Protein AF-A0A0X3RX14-F1 (afdb_monomer)

Structure (mmCIF, N/CA/C/O backbone):
data_AF-A0A0X3RX14-F1
#
_entry.id   AF-A0A0X3RX14-F1
#
loop_
_atom_site.group_PDB
_atom_site.id
_atom_site.type_symbol
_atom_site.label_atom_id
_atom_site.label_alt_id
_atom_site.label_comp_id
_atom_site.label_asym_id
_atom_site.label_entity_id
_atom_site.label_seq_id
_atom_site.pdbx_PDB_ins_code
_atom_site.Cartn_x
_atom_site.Cartn_y
_atom_site.Cartn_z
_atom_site.occupancy
_atom_site.B_iso_or_equiv
_atom_site.auth_seq_id
_atom_site.auth_comp_id
_atom_site.auth_asym_id
_atom_site.auth_atom_id
_atom_site.pdbx_PDB_model_num
ATOM 1 N N . MET A 1 1 ? 13.686 -1.220 62.035 1.00 59.97 1 MET A N 1
ATOM 2 C CA . MET A 1 1 ? 13.229 -0.064 61.234 1.00 59.97 1 MET A CA 1
ATOM 3 C C . MET A 1 1 ? 14.312 0.207 60.203 1.00 59.97 1 MET A C 1
ATOM 5 O O . MET A 1 1 ? 15.409 0.561 60.613 1.00 59.97 1 MET A O 1
ATOM 9 N N . PRO A 1 2 ? 14.080 -0.171 58.938 1.00 57.41 2 PRO A N 1
ATOM 10 C CA . PRO A 1 2 ? 13.565 0.798 57.971 1.00 57.41 2 PRO A CA 1
ATOM 11 C C . PRO A 1 2 ? 12.207 0.386 57.394 1.00 57.41 2 PRO A C 1
ATOM 13 O O . PRO A 1 2 ? 11.876 -0.794 57.313 1.00 57.41 2 PRO A O 1
ATOM 16 N N . ALA A 1 3 ? 11.415 1.405 57.077 1.00 57.00 3 ALA A N 1
ATOM 17 C CA . ALA A 1 3 ? 10.056 1.308 56.584 1.00 57.00 3 ALA A CA 1
ATOM 18 C C . ALA A 1 3 ? 10.017 0.895 55.109 1.00 57.00 3 ALA A C 1
ATOM 20 O O . ALA A 1 3 ? 10.784 1.384 54.281 1.00 57.00 3 ALA A O 1
ATOM 21 N N . THR A 1 4 ? 9.066 0.018 54.816 1.00 63.19 4 THR A N 1
ATOM 22 C CA . THR A 1 4 ? 8.541 -0.310 53.495 1.00 63.19 4 THR A CA 1
ATOM 23 C C . THR A 1 4 ? 8.106 0.973 52.781 1.00 63.19 4 THR A C 1
ATOM 25 O O . THR A 1 4 ? 7.109 1.586 53.157 1.00 63.19 4 THR A O 1
ATOM 28 N N . GLY A 1 5 ? 8.850 1.393 51.758 1.00 63.56 5 GLY A N 1
ATOM 29 C CA . GLY A 1 5 ? 8.341 2.347 50.775 1.00 63.56 5 GLY A CA 1
ATOM 30 C C . GLY A 1 5 ? 7.338 1.635 49.859 1.00 63.56 5 GLY A C 1
ATOM 31 O O . GLY A 1 5 ? 7.580 0.477 49.503 1.00 63.56 5 GLY A O 1
ATOM 32 N N . PRO A 1 6 ? 6.207 2.259 49.494 1.00 67.06 6 PRO A N 1
ATOM 33 C CA . PRO A 1 6 ? 5.255 1.646 48.583 1.00 67.06 6 PRO A CA 1
ATOM 34 C C . PRO A 1 6 ? 5.925 1.491 47.220 1.00 67.06 6 PRO A C 1
ATOM 36 O O . PRO A 1 6 ? 6.349 2.469 46.607 1.00 67.06 6 PRO A O 1
ATOM 39 N N . GLN A 1 7 ? 6.013 0.252 46.740 1.00 59.78 7 GLN A N 1
ATOM 40 C CA . GLN A 1 7 ? 6.239 0.011 45.326 1.00 59.78 7 GLN A CA 1
ATOM 41 C C . GLN A 1 7 ? 5.004 0.558 44.614 1.00 59.78 7 GLN A C 1
ATOM 43 O O . GLN A 1 7 ? 3.944 -0.063 44.632 1.00 59.78 7 GLN A O 1
ATOM 48 N N . THR A 1 8 ? 5.106 1.758 44.049 1.00 58.56 8 THR A N 1
ATOM 49 C CA . THR A 1 8 ? 4.174 2.215 43.024 1.00 58.56 8 THR A CA 1
ATOM 50 C C . THR A 1 8 ? 4.368 1.292 41.835 1.00 58.56 8 THR A C 1
ATOM 52 O O . THR A 1 8 ? 5.195 1.537 40.959 1.00 58.56 8 THR A O 1
ATOM 55 N N . THR A 1 9 ? 3.639 0.180 41.832 1.00 61.56 9 THR A N 1
ATOM 56 C CA . THR A 1 9 ? 3.270 -0.501 40.603 1.00 61.56 9 THR A CA 1
ATOM 57 C C . THR A 1 9 ? 2.452 0.513 39.819 1.00 61.56 9 THR A C 1
ATOM 59 O O . THR A 1 9 ? 1.259 0.691 40.052 1.00 61.56 9 THR A O 1
ATOM 62 N N . THR A 1 10 ? 3.133 1.262 38.957 1.00 55.69 10 THR A N 1
ATOM 63 C CA . THR A 1 10 ? 2.504 2.028 37.893 1.00 55.69 10 THR A CA 1
ATOM 64 C C . THR A 1 10 ? 1.803 1.019 36.990 1.00 55.69 10 THR A C 1
ATOM 66 O O . THR A 1 10 ? 2.391 0.454 36.072 1.00 55.69 10 THR A O 1
ATOM 69 N N . THR A 1 11 ? 0.547 0.720 37.310 1.00 62.88 11 THR A N 1
ATOM 70 C CA . THR A 1 11 ? -0.394 0.062 36.407 1.00 62.88 11 THR A CA 1
ATOM 71 C C . THR A 1 11 ? -0.761 1.089 35.338 1.00 62.88 11 THR A C 1
ATOM 73 O O . THR A 1 11 ? -1.769 1.782 35.430 1.00 62.88 11 THR A O 1
ATOM 76 N N . GLU A 1 12 ? 0.132 1.251 34.365 1.00 59.31 12 GLU A N 1
ATOM 77 C CA . GLU A 1 12 ? -0.113 1.957 33.107 1.00 59.31 12 GLU A CA 1
ATOM 78 C C . GLU A 1 12 ? -0.857 1.036 32.106 1.00 59.31 12 GLU A C 1
ATOM 80 O O . GLU A 1 12 ? -0.892 -0.186 32.283 1.00 59.31 12 GLU A O 1
ATOM 85 N N . PRO A 1 13 ? -1.518 1.587 31.071 1.00 57.50 13 PRO A N 1
ATOM 86 C CA . PRO A 1 13 ? -2.741 1.034 30.489 1.00 57.50 13 PRO A CA 1
ATOM 87 C C . PRO A 1 13 ? -2.462 -0.084 29.474 1.00 57.50 13 PRO A C 1
ATOM 89 O O . PRO A 1 13 ? -2.354 0.155 28.273 1.00 57.50 13 PRO A O 1
ATOM 92 N N . ALA A 1 14 ? -2.395 -1.332 29.936 1.00 60.03 14 ALA A N 1
ATOM 93 C CA . ALA A 1 14 ? -2.325 -2.506 29.059 1.00 60.03 14 ALA A CA 1
ATOM 94 C C . ALA A 1 14 ? -3.523 -2.594 28.084 1.00 60.03 14 ALA A C 1
ATOM 96 O O . ALA A 1 14 ? -3.338 -2.953 26.927 1.00 60.03 14 ALA A O 1
ATOM 97 N N . LEU A 1 15 ? -4.717 -2.170 28.521 1.00 61.69 15 LEU A N 1
ATOM 98 C CA . LEU A 1 15 ? -5.953 -2.197 27.722 1.00 61.69 15 LEU A CA 1
ATOM 99 C C . LEU A 1 15 ? -5.926 -1.270 26.493 1.00 61.69 15 LEU A C 1
ATOM 101 O O . LEU A 1 15 ? -6.561 -1.563 25.487 1.00 61.69 15 LEU A O 1
ATOM 105 N N . ALA A 1 16 ? -5.206 -0.145 26.563 1.00 69.81 16 ALA A N 1
ATOM 106 C CA . ALA A 1 16 ? -5.105 0.783 25.434 1.00 69.81 16 ALA A CA 1
ATOM 107 C C . ALA A 1 16 ? -4.139 0.270 24.356 1.00 69.81 16 ALA A C 1
ATOM 109 O O . ALA A 1 16 ? -4.362 0.516 23.175 1.00 69.81 16 ALA A O 1
ATOM 110 N N . ARG A 1 17 ? -3.085 -0.464 24.753 1.00 72.69 17 ARG A N 1
ATOM 111 C CA . ARG A 1 17 ? -2.179 -1.114 23.793 1.00 72.69 17 ARG A CA 1
ATOM 112 C C . ARG A 1 17 ? -2.854 -2.289 23.103 1.00 72.69 17 ARG A C 1
ATOM 114 O O . ARG A 1 17 ? -2.784 -2.343 21.886 1.00 72.69 17 ARG A O 1
ATOM 121 N N . SER A 1 18 ? -3.570 -3.138 23.845 1.00 74.00 18 SER A N 1
ATOM 122 C CA . SER A 1 18 ? -4.285 -4.274 23.252 1.00 74.00 18 SER A CA 1
ATOM 123 C C . SER A 1 18 ? -5.345 -3.823 22.247 1.00 74.00 18 SER A C 1
ATOM 125 O O . SER A 1 18 ? -5.409 -4.358 21.155 1.00 74.00 18 SER A O 1
ATOM 127 N N . ALA A 1 19 ? -6.107 -2.768 22.559 1.00 78.44 19 ALA A N 1
ATOM 128 C CA . ALA A 1 19 ? -7.075 -2.215 21.611 1.00 78.44 19 ALA A CA 1
ATOM 129 C C . ALA A 1 19 ? -6.413 -1.650 20.335 1.00 78.44 19 ALA A C 1
ATOM 131 O O . ALA A 1 19 ? -6.996 -1.725 19.259 1.00 78.44 19 ALA A O 1
ATOM 132 N N . GLY A 1 20 ? -5.202 -1.090 20.446 1.00 81.25 20 GLY A N 1
ATOM 133 C CA . GLY A 1 20 ? -4.417 -0.651 19.288 1.00 81.25 20 GLY A CA 1
ATOM 134 C C . GLY A 1 20 ? -3.809 -1.807 18.485 1.00 81.25 20 GLY A C 1
ATOM 135 O O . GLY A 1 20 ? -3.717 -1.715 17.265 1.00 81.25 20 GLY A O 1
ATOM 136 N N . GLU A 1 21 ? -3.417 -2.896 19.151 1.00 85.50 21 GLU A N 1
ATOM 137 C CA . GLU A 1 21 ? -2.961 -4.141 18.516 1.00 85.50 21 GLU A CA 1
ATOM 138 C C . GLU A 1 21 ? -4.108 -4.805 17.741 1.00 85.50 21 GLU A C 1
ATOM 140 O O . GLU A 1 21 ? -3.937 -5.125 16.567 1.00 85.50 21 GLU A O 1
ATOM 145 N N . ASP A 1 22 ? -5.297 -4.900 18.345 1.00 87.69 22 ASP A N 1
ATOM 146 C CA . ASP A 1 22 ? -6.500 -5.450 17.711 1.00 87.69 22 ASP A CA 1
ATOM 147 C C . ASP A 1 22 ? -6.914 -4.645 16.458 1.00 87.69 22 ASP A C 1
ATOM 149 O O . ASP A 1 22 ? -7.278 -5.227 15.432 1.00 87.69 22 ASP A O 1
ATOM 153 N N . ASP A 1 23 ? -6.836 -3.306 16.507 1.00 89.25 23 ASP A N 1
ATOM 154 C CA . ASP A 1 23 ? -7.099 -2.443 15.342 1.00 89.25 23 ASP A CA 1
ATOM 155 C C . ASP A 1 23 ? -6.058 -2.651 14.232 1.00 89.25 23 ASP A C 1
ATOM 157 O O . ASP A 1 23 ? -6.410 -2.768 13.056 1.00 89.25 23 ASP A O 1
ATOM 161 N N . MET A 1 24 ? -4.776 -2.774 14.593 1.00 90.38 24 MET A N 1
ATOM 162 C CA . MET A 1 24 ? -3.701 -3.040 13.635 1.00 90.38 24 MET A CA 1
ATOM 163 C C . MET A 1 24 ? -3.839 -4.420 12.980 1.00 90.38 24 MET A C 1
ATOM 165 O O . MET A 1 24 ? -3.624 -4.547 11.772 1.00 90.38 24 MET A O 1
ATOM 169 N N . ASP A 1 25 ? -4.238 -5.440 13.740 1.00 93.44 25 ASP A N 1
ATOM 170 C CA . ASP A 1 25 ? -4.506 -6.783 13.225 1.00 93.44 25 ASP A CA 1
ATOM 171 C C . ASP A 1 25 ? -5.713 -6.788 12.276 1.00 93.44 25 ASP A C 1
ATOM 173 O O . ASP A 1 25 ? -5.669 -7.407 11.205 1.00 93.44 25 ASP A O 1
ATOM 177 N N . ALA A 1 26 ? -6.773 -6.041 12.600 1.00 91.56 26 ALA A N 1
ATOM 178 C CA . ALA A 1 26 ? -7.914 -5.848 11.706 1.00 91.56 26 ALA A CA 1
ATOM 179 C C . ALA A 1 26 ? -7.518 -5.103 10.415 1.00 91.56 26 ALA A C 1
ATOM 181 O O . ALA A 1 26 ? -7.922 -5.488 9.306 1.00 91.56 26 ALA A O 1
ATOM 182 N N . ALA A 1 27 ? -6.678 -4.073 10.535 1.00 92.88 27 ALA A N 1
ATOM 183 C CA . ALA A 1 27 ? -6.130 -3.330 9.408 1.00 92.88 27 ALA A CA 1
ATOM 184 C C . ALA A 1 27 ? -5.265 -4.224 8.508 1.00 92.88 27 ALA A C 1
ATOM 186 O O . ALA A 1 27 ? -5.410 -4.189 7.280 1.00 92.88 27 ALA A O 1
ATOM 187 N N . LEU A 1 28 ? -4.417 -5.067 9.107 1.00 95.75 28 LEU A N 1
ATOM 188 C CA . LEU A 1 28 ? -3.603 -6.056 8.404 1.00 95.75 28 LEU A CA 1
ATOM 189 C C . LEU A 1 28 ? -4.480 -7.078 7.680 1.00 95.75 28 LEU A C 1
ATOM 191 O O . LEU A 1 28 ? -4.257 -7.339 6.497 1.00 95.75 28 LEU A O 1
ATOM 195 N N . GLY A 1 29 ? -5.502 -7.616 8.348 1.00 95.94 29 GLY A N 1
ATOM 196 C CA . GLY A 1 29 ? -6.454 -8.552 7.751 1.00 95.94 29 GLY A CA 1
ATOM 197 C C . GLY A 1 29 ? -7.130 -7.976 6.505 1.00 95.94 29 GLY A C 1
ATOM 198 O O . GLY A 1 29 ? -7.173 -8.629 5.458 1.00 95.94 29 GLY A O 1
ATOM 199 N N . THR A 1 30 ? -7.568 -6.719 6.584 1.00 95.56 30 THR A N 1
ATOM 200 C CA . THR A 1 30 ? -8.175 -5.989 5.460 1.00 95.56 30 THR A CA 1
ATOM 201 C C . THR A 1 30 ? -7.193 -5.818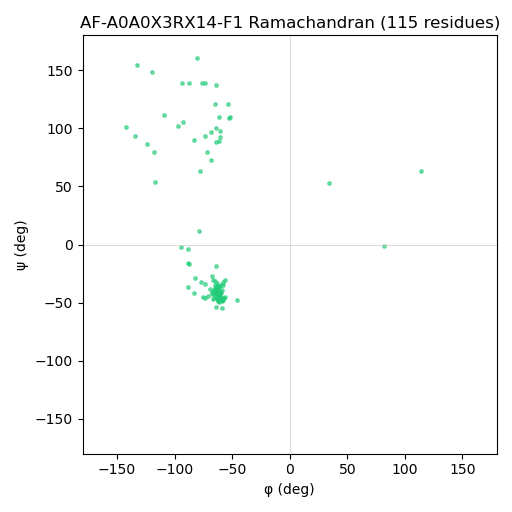 4.299 1.00 95.56 30 THR A C 1
ATOM 203 O O . THR A 1 30 ? -7.519 -6.111 3.146 1.00 95.56 30 THR A O 1
ATOM 206 N N . PHE A 1 31 ? -5.958 -5.400 4.588 1.00 96.94 31 PHE A N 1
ATOM 207 C CA . PHE A 1 31 ? -4.930 -5.218 3.565 1.00 96.94 31 PHE A CA 1
ATOM 208 C C . PHE A 1 31 ? -4.548 -6.540 2.883 1.00 96.94 31 PHE A C 1
ATOM 210 O O . PHE A 1 31 ? -4.454 -6.602 1.655 1.00 96.94 31 PHE A O 1
ATOM 217 N N . LEU A 1 32 ? -4.354 -7.614 3.654 1.00 97.69 32 LEU A N 1
ATOM 218 C CA . LEU A 1 32 ? -3.987 -8.928 3.124 1.00 97.69 32 LEU A CA 1
ATOM 219 C C . LEU A 1 32 ? -5.087 -9.522 2.238 1.00 97.69 32 LEU A C 1
ATOM 221 O O . LEU A 1 32 ? -4.764 -10.126 1.211 1.00 97.69 32 LEU A O 1
ATOM 225 N N . ALA A 1 33 ? -6.360 -9.304 2.581 1.00 97.81 33 ALA A N 1
ATOM 226 C CA . ALA A 1 33 ? -7.491 -9.715 1.752 1.00 97.81 33 ALA A CA 1
ATOM 227 C C . ALA A 1 33 ? -7.473 -9.035 0.368 1.00 97.81 33 ALA A C 1
ATOM 229 O O . ALA A 1 33 ? -7.731 -9.680 -0.652 1.00 97.81 33 ALA A O 1
ATOM 230 N N . GLU A 1 34 ? -7.094 -7.756 0.305 1.00 97.88 34 GLU A N 1
ATOM 231 C CA . GLU A 1 34 ? -7.024 -6.990 -0.945 1.00 97.88 34 GLU A CA 1
ATOM 232 C C . GLU A 1 34 ? -5.677 -7.115 -1.678 1.00 97.88 34 GLU A C 1
ATOM 234 O O . GLU A 1 34 ? -5.609 -6.824 -2.876 1.00 97.88 34 GLU A O 1
ATOM 239 N N . ARG A 1 35 ? -4.604 -7.588 -1.024 1.00 97.81 35 ARG A N 1
ATOM 240 C CA . ARG A 1 35 ? -3.217 -7.578 -1.540 1.00 97.81 35 ARG A CA 1
ATOM 241 C C . ARG A 1 35 ? -3.097 -8.052 -2.989 1.00 97.81 35 ARG A C 1
ATOM 243 O O . ARG A 1 35 ? -2.478 -7.383 -3.812 1.00 97.81 35 ARG A O 1
ATOM 250 N N . THR A 1 36 ? -3.719 -9.179 -3.337 1.00 98.44 36 THR A N 1
ATOM 251 C CA . THR A 1 36 ? -3.673 -9.742 -4.703 1.00 98.44 36 THR A CA 1
ATOM 252 C C . THR A 1 36 ? -4.361 -8.844 -5.734 1.00 98.44 36 THR A C 1
ATOM 254 O O . THR A 1 36 ? -3.956 -8.776 -6.898 1.00 98.44 36 THR A O 1
ATOM 257 N N . ARG A 1 37 ? -5.437 -8.155 -5.344 1.00 98.38 37 ARG A N 1
ATOM 258 C CA . ARG A 1 37 ? -6.135 -7.198 -6.205 1.00 98.38 37 ARG A CA 1
ATOM 259 C C . ARG A 1 37 ? -5.323 -5.914 -6.358 1.00 98.38 37 ARG A C 1
ATOM 261 O O . ARG A 1 37 ? -5.134 -5.480 -7.492 1.00 98.38 37 ARG A O 1
ATOM 268 N N . LEU A 1 38 ? -4.789 -5.366 -5.267 1.00 98.62 38 LEU A N 1
ATOM 269 C CA . LEU A 1 38 ? -3.939 -4.169 -5.296 1.00 98.62 38 LEU A CA 1
ATOM 270 C C . LEU A 1 38 ? -2.680 -4.398 -6.138 1.00 98.62 38 LEU A C 1
ATOM 272 O O . LEU A 1 38 ? -2.370 -3.588 -7.008 1.00 98.62 38 LEU A O 1
ATOM 276 N N . PHE A 1 39 ? -2.017 -5.546 -5.964 1.00 98.75 39 PHE A N 1
ATOM 277 C CA . PHE A 1 39 ? -0.845 -5.914 -6.757 1.00 98.75 39 PHE A CA 1
ATOM 278 C C . PHE A 1 39 ? -1.158 -5.916 -8.256 1.00 98.75 39 PHE A C 1
ATOM 280 O O . PHE A 1 39 ? -0.428 -5.319 -9.039 1.00 98.75 39 PHE A O 1
ATOM 287 N N . ARG A 1 40 ? -2.283 -6.519 -8.671 1.00 98.56 40 ARG A N 1
ATOM 288 C CA . ARG A 1 40 ? -2.702 -6.525 -10.085 1.00 98.56 40 ARG A CA 1
ATOM 289 C C . ARG A 1 40 ? -2.964 -5.123 -10.632 1.00 98.56 40 ARG A C 1
ATOM 291 O O . ARG A 1 40 ? -2.661 -4.873 -11.797 1.00 98.56 40 ARG A O 1
ATOM 298 N N . ILE A 1 41 ? -3.524 -4.223 -9.822 1.00 98.50 41 ILE A N 1
ATOM 299 C CA . ILE A 1 41 ? -3.739 -2.821 -10.206 1.00 98.50 41 ILE A CA 1
ATOM 300 C C . ILE A 1 41 ? -2.390 -2.131 -10.437 1.00 98.50 41 ILE A C 1
ATOM 302 O O . ILE A 1 41 ? -2.169 -1.591 -11.520 1.00 98.50 41 ILE A O 1
ATOM 306 N N . ALA A 1 42 ? -1.484 -2.191 -9.457 1.00 98.50 42 ALA A N 1
ATOM 307 C CA . ALA A 1 42 ? -0.170 -1.557 -9.541 1.00 98.50 42 ALA A CA 1
ATOM 308 C C . ALA A 1 42 ? 0.665 -2.133 -10.695 1.00 98.50 42 ALA A C 1
ATOM 310 O O . ALA A 1 42 ? 1.166 -1.382 -11.529 1.00 98.50 42 ALA A O 1
ATOM 311 N N . TYR A 1 43 ? 0.718 -3.461 -10.817 1.00 98.25 43 TYR A N 1
ATOM 312 C CA . TYR A 1 43 ? 1.440 -4.158 -11.880 1.00 98.25 43 TYR A CA 1
ATOM 313 C C . TYR A 1 43 ? 0.947 -3.767 -13.276 1.00 98.25 43 TYR A C 1
ATOM 315 O O . TYR A 1 43 ? 1.747 -3.572 -14.184 1.00 98.25 43 TYR A O 1
ATOM 32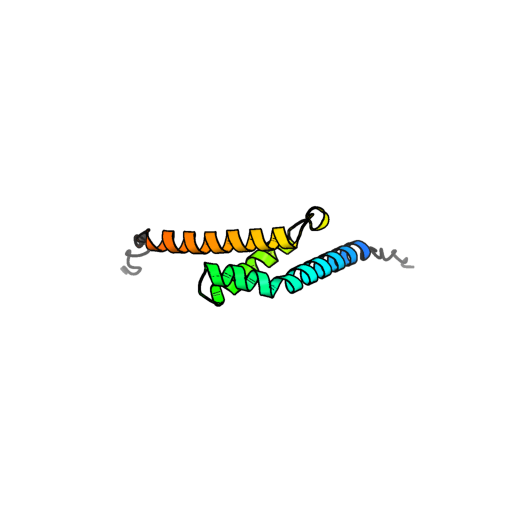3 N N . ARG A 1 44 ? -0.367 -3.582 -13.464 1.00 98.19 44 ARG A N 1
ATOM 324 C CA . ARG A 1 44 ? -0.918 -3.140 -14.754 1.00 98.19 44 ARG A CA 1
ATOM 325 C C . ARG A 1 44 ? -0.496 -1.714 -15.125 1.00 98.19 44 ARG A C 1
ATOM 327 O O . ARG A 1 44 ? -0.428 -1.405 -16.311 1.00 98.19 44 ARG A O 1
ATOM 334 N N . ILE A 1 45 ? -0.268 -0.850 -14.137 1.00 97.94 45 ILE A N 1
ATOM 335 C CA . ILE A 1 45 ? 0.137 0.546 -14.352 1.00 97.94 45 ILE A CA 1
ATOM 336 C C . ILE A 1 45 ? 1.653 0.648 -14.567 1.00 97.94 45 ILE A C 1
ATOM 338 O O . ILE A 1 45 ? 2.085 1.400 -15.438 1.00 97.94 45 ILE A O 1
ATOM 342 N N . LEU A 1 46 ? 2.442 -0.099 -13.790 1.00 96.88 46 LEU A N 1
ATOM 343 C CA . LEU A 1 46 ? 3.907 -0.018 -13.784 1.00 96.88 46 LEU A CA 1
ATOM 344 C C . LEU A 1 46 ? 4.570 -0.932 -14.820 1.00 96.88 46 LEU A C 1
ATOM 346 O O . LEU A 1 46 ? 5.549 -0.543 -15.448 1.00 96.88 46 LEU A O 1
ATOM 350 N N . GLY A 1 47 ? 4.014 -2.124 -15.044 1.00 96.56 47 GLY A N 1
ATOM 351 C CA . GLY A 1 47 ? 4.558 -3.128 -15.960 1.00 96.56 47 GLY A CA 1
ATOM 352 C C . GLY A 1 47 ? 5.682 -3.990 -15.375 1.00 96.56 47 GLY A C 1
ATOM 353 O O . GLY A 1 47 ? 6.152 -4.898 -16.059 1.00 96.56 47 GLY A O 1
ATOM 354 N N . ASP A 1 48 ? 6.091 -3.761 -14.126 1.00 95.38 48 ASP A N 1
ATOM 355 C CA . ASP A 1 48 ? 7.124 -4.533 -13.439 1.00 95.38 48 ASP A CA 1
ATOM 356 C C . ASP A 1 48 ? 6.696 -4.957 -12.022 1.00 95.38 48 ASP A C 1
ATOM 358 O O . ASP A 1 48 ? 5.808 -4.366 -11.403 1.00 95.38 48 ASP A O 1
ATOM 362 N N . VAL A 1 49 ? 7.295 -6.048 -11.538 1.00 97.75 49 VAL A N 1
ATOM 363 C CA . VAL A 1 49 ? 6.926 -6.678 -10.260 1.00 97.75 49 VAL A CA 1
ATOM 364 C C . VAL A 1 49 ? 7.450 -5.874 -9.076 1.00 97.75 49 VAL A C 1
ATOM 366 O O . VAL A 1 49 ? 6.697 -5.632 -8.139 1.00 97.75 49 VAL A O 1
ATOM 369 N N . THR A 1 50 ? 8.709 -5.441 -9.125 1.00 97.19 50 THR A N 1
ATOM 370 C CA . THR A 1 50 ? 9.367 -4.751 -8.010 1.00 97.19 50 THR A CA 1
ATOM 371 C C . THR A 1 50 ? 8.665 -3.438 -7.685 1.00 97.19 50 THR A C 1
ATOM 373 O O . THR A 1 50 ? 8.266 -3.228 -6.546 1.00 97.19 50 THR A O 1
ATOM 376 N N . GLY A 1 51 ? 8.389 -2.608 -8.690 1.00 97.12 51 GLY A N 1
ATOM 377 C CA . GLY A 1 51 ? 7.644 -1.369 -8.512 1.00 97.12 51 GLY A CA 1
ATOM 378 C C . GLY A 1 51 ? 6.229 -1.608 -7.981 1.00 97.12 51 GLY A C 1
ATOM 379 O O . GLY A 1 51 ? 5.733 -0.828 -7.168 1.00 97.12 51 GLY A O 1
ATOM 380 N N . ALA A 1 52 ? 5.569 -2.695 -8.393 1.00 98.25 52 ALA A N 1
ATOM 381 C CA . ALA A 1 52 ? 4.254 -3.042 -7.859 1.00 98.25 52 ALA A CA 1
ATOM 382 C C . ALA A 1 52 ? 4.321 -3.425 -6.372 1.00 98.25 52 ALA A C 1
ATOM 384 O O . ALA A 1 52 ? 3.458 -3.010 -5.599 1.00 98.25 52 ALA A O 1
ATOM 385 N N . GLU A 1 53 ? 5.338 -4.182 -5.957 1.00 98.31 53 GLU A N 1
ATOM 386 C CA . GLU A 1 53 ? 5.557 -4.510 -4.545 1.00 98.31 53 GLU A CA 1
ATOM 387 C C . GLU A 1 53 ? 5.912 -3.276 -3.712 1.00 98.31 53 GLU A C 1
ATOM 389 O O . GLU A 1 53 ? 5.369 -3.123 -2.618 1.00 98.31 53 GLU A O 1
ATOM 394 N N . ASP A 1 54 ? 6.738 -2.372 -4.238 1.00 97.62 54 ASP A N 1
ATOM 395 C CA . ASP A 1 54 ? 7.100 -1.116 -3.573 1.00 97.62 54 ASP A CA 1
ATOM 396 C C . ASP A 1 54 ? 5.871 -0.222 -3.354 1.00 97.62 54 ASP A C 1
ATOM 398 O O . ASP A 1 54 ? 5.666 0.314 -2.263 1.00 97.62 54 ASP A O 1
ATOM 402 N N . VAL A 1 55 ? 4.981 -0.117 -4.350 1.00 98.25 55 VAL A N 1
ATOM 403 C CA . VAL A 1 55 ? 3.699 0.588 -4.183 1.00 98.25 55 VAL A CA 1
ATOM 404 C C . VAL A 1 55 ? 2.860 -0.053 -3.080 1.00 98.25 55 VAL A C 1
ATOM 406 O O . VAL A 1 55 ? 2.262 0.662 -2.279 1.00 98.25 55 VAL A O 1
ATOM 409 N N . LEU A 1 56 ? 2.806 -1.384 -3.005 1.00 98.19 56 LEU A N 1
ATOM 410 C CA . LEU A 1 56 ? 2.053 -2.079 -1.958 1.00 98.19 56 LEU A CA 1
ATOM 411 C C . LEU A 1 56 ? 2.626 -1.821 -0.561 1.00 98.19 56 LEU A C 1
ATOM 413 O O . LEU A 1 56 ? 1.852 -1.680 0.385 1.00 98.19 56 LEU A O 1
ATOM 417 N N . GLN A 1 57 ? 3.951 -1.738 -0.433 1.00 97.75 57 GLN A N 1
ATOM 418 C CA . GLN A 1 57 ? 4.606 -1.377 0.824 1.00 97.75 57 GLN A CA 1
ATOM 419 C C . GLN A 1 57 ? 4.212 0.041 1.252 1.00 97.75 57 GLN A C 1
ATOM 421 O O . GLN A 1 57 ? 3.775 0.242 2.382 1.00 97.75 57 GLN A O 1
ATOM 426 N N . GLU A 1 58 ? 4.271 1.011 0.341 1.00 97.88 58 GLU A N 1
ATOM 427 C CA . GLU A 1 58 ? 3.882 2.397 0.623 1.00 97.88 58 GLU A CA 1
ATOM 428 C C . GLU A 1 58 ? 2.385 2.525 0.968 1.00 97.88 58 GLU A C 1
ATOM 430 O O . GLU A 1 58 ? 2.012 3.248 1.893 1.00 97.88 58 GLU A O 1
ATOM 435 N N . VAL A 1 59 ? 1.507 1.792 0.271 1.00 97.81 59 VAL A N 1
ATOM 436 C CA . VAL A 1 59 ? 0.070 1.743 0.599 1.00 97.81 59 VAL A CA 1
ATOM 437 C C . VAL A 1 59 ? -0.148 1.191 2.005 1.00 97.81 59 VAL A C 1
ATOM 439 O O . VAL A 1 59 ? -0.945 1.753 2.752 1.00 97.81 5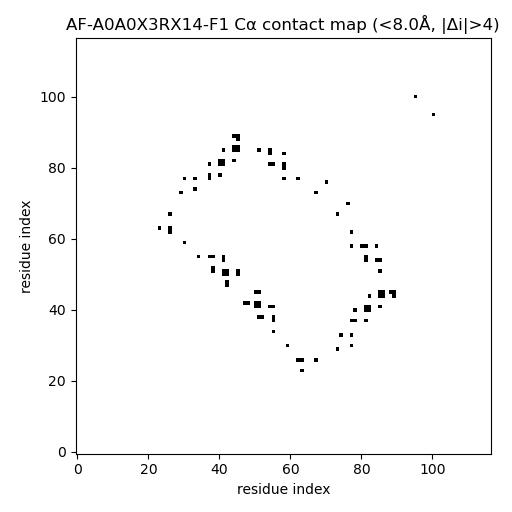9 VAL A O 1
ATOM 442 N N . TRP A 1 60 ? 0.559 0.124 2.380 1.00 96.81 60 TRP A N 1
ATOM 443 C CA . TRP A 1 60 ? 0.472 -0.457 3.719 1.00 96.81 60 TRP A CA 1
ATOM 444 C C . TRP A 1 60 ? 0.907 0.536 4.804 1.00 96.81 60 TRP A C 1
ATOM 446 O O . TRP A 1 60 ? 0.202 0.688 5.799 1.00 96.81 60 TRP A O 1
ATOM 456 N N . LEU A 1 61 ? 2.006 1.267 4.591 1.00 95.69 61 LEU A N 1
ATOM 457 C CA . LEU A 1 61 ? 2.469 2.300 5.526 1.00 95.69 61 LEU A CA 1
ATOM 458 C C . LEU A 1 61 ? 1.425 3.409 5.717 1.00 95.69 61 LEU A C 1
ATOM 460 O O . LEU A 1 61 ? 1.175 3.837 6.840 1.00 95.69 61 LEU A O 1
ATOM 464 N N . ARG A 1 62 ? 0.772 3.851 4.637 1.00 94.31 62 ARG A N 1
ATOM 465 C CA . ARG A 1 62 ? -0.303 4.855 4.716 1.00 94.31 62 ARG A CA 1
ATOM 466 C C . ARG A 1 62 ? -1.556 4.318 5.391 1.00 94.31 62 ARG A C 1
ATOM 468 O O . ARG A 1 62 ? -2.208 5.057 6.124 1.00 94.31 62 ARG A O 1
ATOM 475 N N . TRP A 1 63 ? -1.893 3.057 5.136 1.00 95.31 63 TRP A N 1
ATOM 476 C CA . TRP A 1 63 ? -3.053 2.412 5.734 1.00 95.31 63 TRP A CA 1
ATOM 477 C C . TRP A 1 63 ? -2.915 2.339 7.254 1.00 95.31 63 TRP A C 1
ATOM 479 O O . TRP A 1 63 ? -3.787 2.851 7.934 1.00 95.31 63 TRP A O 1
ATOM 489 N N . GLN A 1 64 ? -1.770 1.891 7.782 1.00 92.62 64 GLN A N 1
ATOM 490 C CA . GLN A 1 64 ? -1.513 1.859 9.233 1.00 92.62 64 GLN A CA 1
ATOM 491 C C . GLN A 1 64 ? -1.670 3.215 9.940 1.00 92.62 64 GLN A C 1
ATOM 493 O O . GLN A 1 64 ? -1.980 3.263 11.126 1.00 92.62 64 GLN A O 1
ATOM 498 N N . LEU A 1 65 ? -1.400 4.318 9.235 1.00 90.56 65 LEU A N 1
ATOM 499 C CA . LEU A 1 65 ? -1.503 5.677 9.775 1.00 90.56 65 LEU A CA 1
ATOM 500 C C . LEU A 1 65 ? -2.910 6.278 9.615 1.00 90.56 65 LEU A C 1
ATOM 502 O O . LEU A 1 65 ? -3.147 7.403 10.054 1.00 90.56 65 LEU A O 1
ATOM 506 N N . THR A 1 66 ? -3.826 5.569 8.954 1.00 89.94 66 THR A N 1
ATOM 507 C CA . THR A 1 66 ? -5.195 6.023 8.700 1.00 89.94 66 THR A CA 1
ATOM 508 C C . THR A 1 66 ? -6.097 5.650 9.871 1.00 89.94 66 THR A C 1
ATOM 510 O O . THR A 1 66 ? -6.033 4.547 10.399 1.00 89.94 66 THR A O 1
ATOM 513 N N . GLN A 1 67 ? -6.990 6.560 10.262 1.00 86.50 67 GLN A N 1
ATOM 514 C CA . GLN A 1 67 ? -8.015 6.260 11.257 1.00 86.50 67 GLN A CA 1
ATOM 515 C C . GLN A 1 67 ? -9.088 5.357 10.624 1.00 86.50 67 GLN A C 1
ATOM 517 O O . GLN A 1 67 ? -10.021 5.834 9.980 1.00 86.50 67 GLN A O 1
ATOM 522 N N . HIS A 1 68 ? -8.944 4.038 10.778 1.00 84.38 68 HIS A N 1
ATOM 523 C CA . HIS A 1 68 ? -9.764 3.036 10.082 1.00 84.38 68 HIS A CA 1
ATOM 524 C C . HIS A 1 68 ? -11.271 3.175 10.346 1.00 84.38 68 HIS A C 1
ATOM 526 O O . HIS A 1 68 ? -12.077 2.924 9.454 1.00 84.38 68 HIS A O 1
ATOM 532 N N . ALA A 1 69 ? -11.654 3.636 11.541 1.00 80.81 69 ALA A N 1
ATOM 533 C CA . ALA A 1 69 ? -13.048 3.864 11.923 1.00 80.81 69 ALA A CA 1
ATOM 534 C C . ALA A 1 69 ? -13.759 4.960 11.103 1.00 80.81 69 ALA A C 1
ATOM 536 O O . ALA A 1 69 ? -14.986 5.012 11.100 1.00 80.81 69 ALA A O 1
ATOM 537 N N . GLU A 1 70 ? -13.011 5.834 10.423 1.00 85.94 70 GLU A N 1
ATOM 538 C CA . GLU A 1 70 ? -13.555 6.898 9.566 1.00 85.94 70 GLU A CA 1
ATOM 539 C C . GLU A 1 70 ? -13.642 6.479 8.088 1.00 85.94 70 GLU A C 1
ATOM 541 O O . GLU A 1 70 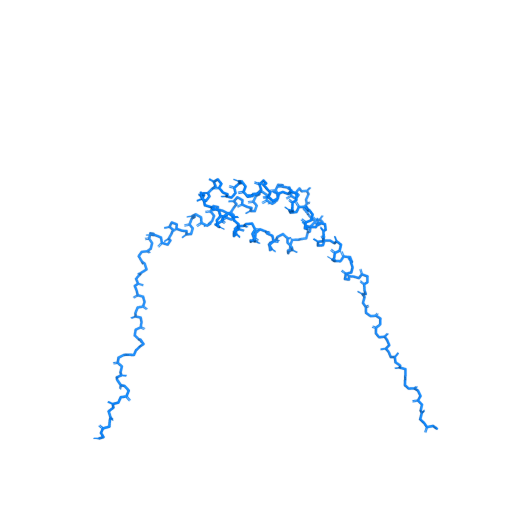? -14.106 7.247 7.246 1.00 85.94 70 GLU A O 1
ATOM 546 N N . VAL A 1 71 ? -13.185 5.269 7.748 1.00 88.94 71 VAL A N 1
ATOM 547 C CA . VAL A 1 71 ? -13.157 4.768 6.371 1.00 88.94 71 VAL A CA 1
ATOM 548 C C . VAL A 1 71 ? -14.379 3.891 6.114 1.00 88.94 71 VAL A C 1
ATOM 550 O O . VAL A 1 71 ? -14.398 2.717 6.472 1.00 88.94 71 VAL A O 1
ATOM 553 N N . ASP A 1 72 ? -15.381 4.451 5.433 1.00 88.75 72 ASP A N 1
ATOM 554 C CA . ASP A 1 72 ? -16.625 3.740 5.094 1.00 88.75 72 ASP A CA 1
ATOM 555 C C . ASP A 1 72 ? -16.403 2.523 4.171 1.00 88.75 72 ASP A C 1
ATOM 557 O O . ASP A 1 72 ? -17.086 1.508 4.296 1.00 88.75 72 ASP A O 1
ATOM 561 N N . ASP A 1 73 ? -15.451 2.619 3.233 1.00 93.38 73 ASP A N 1
ATOM 562 C 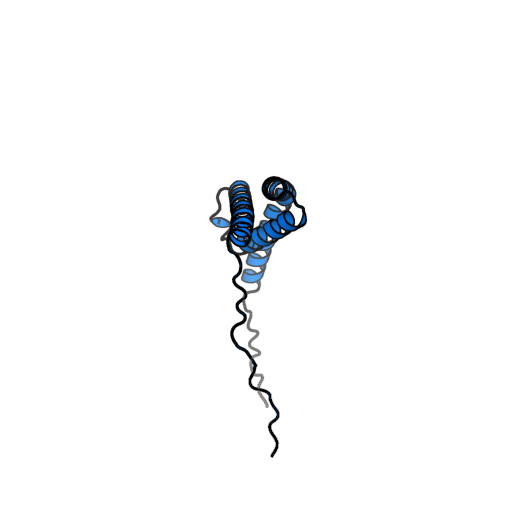CA . ASP A 1 73 ? -15.102 1.546 2.289 1.00 93.38 73 ASP A CA 1
ATOM 563 C C . ASP A 1 73 ? -13.571 1.373 2.186 1.00 93.38 73 ASP A C 1
ATOM 565 O O . ASP A 1 73 ? -12.904 2.038 1.376 1.00 93.38 73 ASP A O 1
ATOM 569 N N . PRO A 1 74 ? -12.991 0.461 2.991 1.00 93.31 74 PRO A N 1
ATOM 570 C CA . PRO A 1 74 ? -11.562 0.161 2.960 1.00 93.31 74 PRO A CA 1
ATOM 571 C C . PRO A 1 74 ? -11.068 -0.349 1.599 1.00 93.31 74 PRO A C 1
ATOM 573 O O . PRO A 1 74 ? -9.965 -0.008 1.166 1.00 93.31 74 PRO A O 1
ATOM 576 N N . THR A 1 75 ? -11.881 -1.121 0.875 1.00 94.38 75 THR A N 1
ATOM 577 C CA . THR A 1 75 ? -11.518 -1.670 -0.439 1.00 94.38 75 THR A CA 1
ATOM 578 C C . THR A 1 75 ? -11.394 -0.560 -1.486 1.00 94.38 75 THR A C 1
ATOM 580 O O . THR A 1 75 ? -10.445 -0.555 -2.285 1.00 94.38 75 THR A O 1
ATOM 583 N N . ALA A 1 76 ? -12.323 0.399 -1.494 1.00 95.56 76 ALA A N 1
ATOM 584 C CA . ALA A 1 76 ? -12.265 1.564 -2.374 1.00 95.56 76 ALA A CA 1
ATOM 585 C C . ALA A 1 76 ? -11.101 2.494 -2.009 1.00 95.56 76 ALA A C 1
ATOM 587 O O . ALA A 1 76 ? -10.396 2.976 -2.906 1.00 95.56 76 ALA A O 1
ATOM 588 N N . PHE A 1 77 ? -10.860 2.702 -0.712 1.00 95.75 77 PHE A N 1
ATOM 589 C CA . PHE A 1 77 ? -9.734 3.491 -0.220 1.00 95.75 77 PHE A CA 1
ATOM 590 C C . PHE A 1 77 ? -8.396 2.912 -0.697 1.00 95.75 77 PHE A C 1
ATOM 592 O O . PHE A 1 77 ? -7.626 3.601 -1.374 1.00 95.75 77 PHE A O 1
ATOM 599 N N . LEU A 1 78 ? -8.152 1.624 -0.437 1.00 97.56 78 LEU A N 1
ATOM 600 C CA . LEU A 1 78 ? -6.907 0.942 -0.798 1.00 97.56 78 LEU A CA 1
ATOM 601 C C . LEU A 1 78 ? -6.678 0.912 -2.314 1.00 97.56 78 LEU A C 1
ATOM 603 O O . LEU A 1 78 ? -5.568 1.177 -2.785 1.00 97.56 78 LEU A O 1
ATOM 607 N N . ALA A 1 79 ? -7.723 0.648 -3.104 1.00 97.94 79 ALA A N 1
ATOM 608 C CA . ALA A 1 79 ? -7.626 0.665 -4.564 1.00 97.94 79 ALA A CA 1
ATOM 609 C C . ALA A 1 79 ? -7.280 2.061 -5.104 1.00 97.94 79 ALA A C 1
ATOM 611 O O . ALA A 1 79 ? -6.457 2.198 -6.016 1.00 97.94 79 ALA A O 1
ATOM 612 N N . THR A 1 80 ? -7.880 3.101 -4.522 1.00 97.75 80 THR A N 1
ATOM 613 C CA . THR A 1 80 ? -7.625 4.496 -4.890 1.00 97.75 80 THR A CA 1
ATOM 614 C C . THR A 1 80 ? -6.199 4.905 -4.534 1.00 97.75 80 THR A C 1
ATOM 616 O O . THR A 1 80 ? -5.498 5.463 -5.380 1.00 97.75 80 THR A O 1
ATOM 619 N N . ALA A 1 81 ? -5.747 4.593 -3.316 1.00 97.69 81 ALA A N 1
ATOM 620 C CA . ALA A 1 81 ? -4.383 4.858 -2.866 1.00 97.69 81 ALA A CA 1
ATOM 621 C C . ALA A 1 81 ? -3.350 4.171 -3.773 1.00 97.69 81 ALA A C 1
ATOM 623 O O . ALA A 1 81 ? -2.436 4.830 -4.268 1.00 97.69 81 ALA A O 1
ATOM 624 N N . THR A 1 82 ? -3.558 2.886 -4.074 1.00 98.62 82 THR A N 1
ATOM 625 C CA . THR A 1 82 ? -2.693 2.095 -4.966 1.00 98.62 82 THR A CA 1
ATOM 626 C C . THR A 1 82 ? -2.608 2.707 -6.362 1.00 98.62 82 THR A C 1
ATOM 628 O O . THR A 1 82 ? -1.521 2.882 -6.908 1.00 98.62 82 THR A O 1
ATOM 631 N N . THR A 1 83 ? -3.756 3.070 -6.943 1.00 98.44 83 THR A N 1
ATOM 632 C CA . THR A 1 83 ? -3.816 3.651 -8.293 1.00 98.44 83 THR A CA 1
ATOM 633 C C . THR A 1 83 ? -3.079 4.987 -8.357 1.00 98.44 83 THR A C 1
ATOM 635 O O . THR A 1 83 ? -2.297 5.209 -9.279 1.00 98.44 83 THR A O 1
ATOM 638 N N . ARG A 1 84 ? -3.302 5.871 -7.374 1.00 98.06 84 ARG A N 1
ATOM 639 C CA . ARG A 1 84 ? -2.645 7.186 -7.310 1.00 98.06 84 ARG A CA 1
ATOM 640 C C . ARG A 1 84 ? -1.130 7.040 -7.1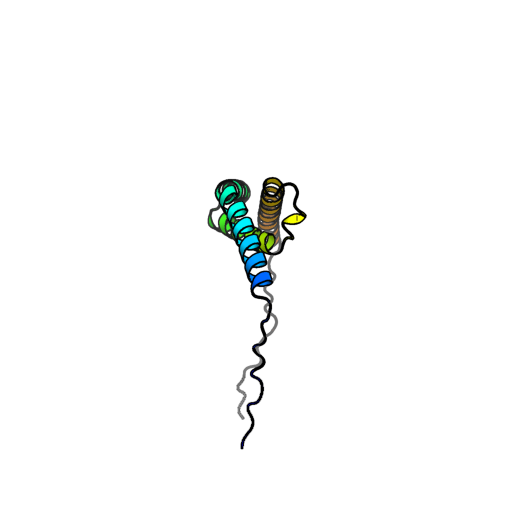97 1.00 98.06 84 ARG A C 1
ATOM 642 O O . ARG A 1 84 ? -0.415 7.603 -8.017 1.00 98.06 84 ARG A O 1
ATOM 649 N N . LEU A 1 85 ? -0.666 6.209 -6.265 1.00 97.94 85 LEU A N 1
ATOM 650 C CA . LEU A 1 85 ? 0.759 5.947 -6.071 1.00 97.94 85 LEU A CA 1
ATOM 651 C C . LEU A 1 85 ? 1.431 5.391 -7.328 1.00 97.94 85 LEU A C 1
ATOM 653 O O . LEU A 1 85 ? 2.467 5.904 -7.740 1.00 97.94 85 LEU A O 1
ATOM 657 N N . ALA A 1 86 ? 0.828 4.400 -7.987 1.00 98.06 86 ALA A N 1
ATOM 658 C CA . ALA A 1 86 ? 1.395 3.839 -9.210 1.00 98.06 86 ALA A CA 1
ATOM 659 C C . ALA A 1 86 ? 1.479 4.877 -10.348 1.00 98.06 86 ALA A C 1
ATOM 661 O O . ALA A 1 86 ? 2.478 4.941 -11.064 1.00 98.06 86 ALA A O 1
ATOM 662 N N . VAL A 1 87 ? 0.464 5.736 -10.501 1.00 97.50 87 VAL A N 1
ATOM 663 C CA . VAL A 1 87 ? 0.492 6.834 -11.485 1.00 97.50 87 VAL A CA 1
ATOM 664 C C . VAL A 1 87 ? 1.582 7.856 -11.156 1.00 97.50 87 VAL A C 1
ATOM 666 O O . VAL A 1 87 ? 2.285 8.308 -12.065 1.00 97.50 87 VAL A O 1
ATOM 669 N N . ASP A 1 88 ? 1.747 8.205 -9.881 1.00 96.50 88 ASP A N 1
ATOM 670 C CA . ASP A 1 88 ? 2.766 9.155 -9.432 1.00 96.50 88 ASP A CA 1
ATOM 671 C C . ASP A 1 88 ? 4.184 8.620 -9.672 1.00 96.50 88 ASP A C 1
ATOM 673 O O . ASP A 1 88 ? 5.046 9.364 -10.147 1.00 96.50 88 ASP A O 1
ATOM 677 N N . VAL A 1 89 ? 4.415 7.320 -9.459 1.00 95.31 89 VAL A N 1
ATOM 678 C CA . VAL A 1 89 ? 5.686 6.650 -9.788 1.00 95.31 89 VAL A CA 1
ATOM 679 C C . VAL A 1 89 ? 6.001 6.773 -11.282 1.00 95.31 89 VAL A C 1
ATOM 681 O O . VAL A 1 89 ? 7.095 7.212 -11.644 1.00 95.31 89 VAL A O 1
ATOM 684 N N . VAL A 1 90 ? 5.038 6.470 -12.162 1.00 94.69 90 VAL A N 1
ATOM 685 C CA . VAL A 1 90 ? 5.218 6.612 -13.621 1.00 94.69 90 VAL A CA 1
ATOM 686 C C . VAL A 1 90 ? 5.508 8.063 -14.007 1.00 94.69 90 VAL A C 1
ATOM 688 O O . VAL A 1 90 ? 6.370 8.327 -14.848 1.00 94.69 90 VAL A O 1
ATOM 691 N N . ARG A 1 91 ? 4.799 9.022 -13.403 1.00 92.38 91 ARG A N 1
ATOM 692 C CA . ARG A 1 91 ? 4.995 10.451 -13.677 1.00 92.38 91 ARG A CA 1
ATOM 693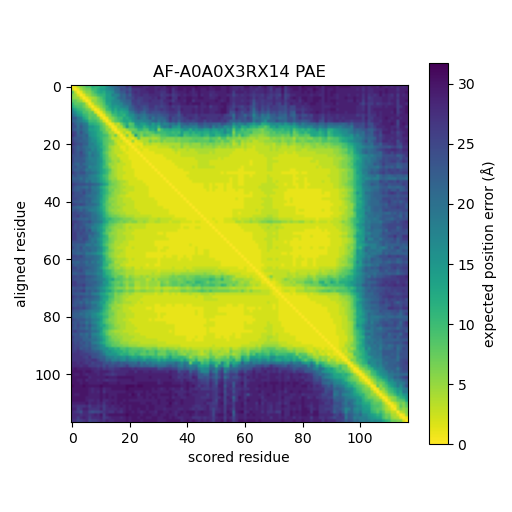 C C . ARG A 1 91 ? 6.377 10.928 -13.223 1.00 92.38 91 ARG A C 1
ATOM 695 O O . ARG A 1 91 ? 7.042 11.637 -13.973 1.00 92.38 91 ARG A O 1
ATOM 702 N N . SER A 1 92 ? 6.826 10.500 -12.046 1.00 89.06 92 SER A N 1
ATOM 703 C CA . SER A 1 92 ? 8.156 10.806 -11.508 1.00 89.06 92 SER A CA 1
ATOM 704 C C . SER A 1 92 ? 9.274 10.206 -12.365 1.00 89.06 92 SER A C 1
ATOM 706 O O . SER A 1 92 ? 10.267 10.874 -12.656 1.00 89.06 92 SER A O 1
ATOM 708 N N . ALA A 1 93 ? 9.107 8.967 -12.839 1.00 84.56 93 ALA A N 1
ATOM 709 C CA . ALA A 1 93 ? 10.049 8.349 -13.766 1.00 84.56 93 ALA A CA 1
ATOM 710 C C . ALA A 1 93 ? 10.177 9.1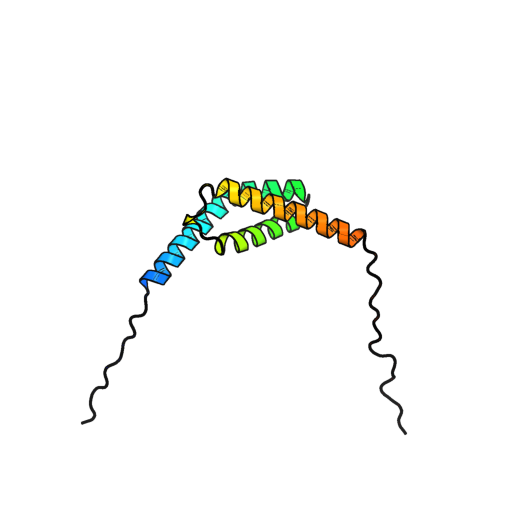59 -15.067 1.00 84.56 93 ALA A C 1
ATOM 712 O O . ALA A 1 93 ? 11.289 9.492 -15.459 1.00 84.56 93 ALA A O 1
ATOM 713 N N . ARG A 1 94 ? 9.062 9.567 -15.687 1.00 77.62 94 ARG A N 1
ATOM 714 C CA . ARG A 1 94 ? 9.090 10.412 -16.898 1.00 77.62 94 ARG A CA 1
ATOM 715 C C . ARG A 1 94 ? 9.788 11.749 -16.664 1.00 77.62 94 ARG A C 1
ATOM 717 O O . ARG A 1 94 ? 10.665 12.113 -17.437 1.00 77.62 94 ARG A O 1
ATOM 724 N N . HIS A 1 95 ? 9.485 12.421 -15.555 1.00 74.31 95 HIS A N 1
ATOM 725 C CA . HIS A 1 95 ? 10.126 13.692 -15.219 1.00 74.31 95 HIS A CA 1
ATOM 726 C C . HIS A 1 95 ? 11.647 13.548 -15.029 1.00 74.31 95 HIS A C 1
ATOM 728 O O . HIS A 1 95 ? 12.403 14.418 -15.443 1.00 74.31 95 HIS A O 1
ATOM 734 N N . ARG A 1 96 ? 12.132 12.432 -14.463 1.00 72.06 96 ARG A N 1
ATOM 735 C CA . ARG A 1 96 ? 13.579 12.150 -14.366 1.00 72.06 96 ARG A CA 1
ATOM 736 C C . ARG A 1 96 ? 14.248 11.893 -15.719 1.00 72.06 96 ARG A C 1
ATOM 738 O O . ARG A 1 96 ? 15.443 12.120 -15.836 1.00 72.06 96 ARG A O 1
ATOM 745 N N . HIS A 1 97 ? 13.509 11.403 -16.712 1.00 64.44 97 HIS A N 1
ATOM 746 C CA . HIS A 1 97 ? 14.030 11.190 -18.066 1.00 64.44 97 HIS A CA 1
ATOM 747 C C . HIS A 1 97 ? 14.026 12.481 -18.899 1.00 64.44 97 HIS A C 1
ATOM 749 O O . HIS A 1 97 ? 14.853 12.633 -19.793 1.00 64.44 97 HIS A O 1
ATOM 755 N N . GLU A 1 98 ? 13.098 13.397 -18.616 1.00 54.91 98 GLU A N 1
ATOM 756 C CA . GLU A 1 98 ? 12.944 14.676 -19.324 1.00 54.91 98 GLU A CA 1
ATOM 757 C C . GLU A 1 98 ? 13.786 15.809 -18.731 1.00 54.91 98 GLU A C 1
ATOM 759 O O . GLU A 1 98 ? 14.009 16.814 -19.401 1.00 54.91 98 GLU A O 1
ATOM 764 N N . VAL A 1 99 ? 14.285 15.651 -17.506 1.00 53.41 99 VAL A N 1
ATOM 765 C CA . VAL A 1 99 ? 15.301 16.531 -16.930 1.00 53.41 99 VAL A CA 1
ATOM 766 C C . VAL A 1 99 ? 16.662 15.902 -17.222 1.00 53.41 99 VAL A C 1
ATOM 768 O O . VAL A 1 99 ? 17.015 14.923 -16.559 1.00 53.41 99 VAL A O 1
ATOM 771 N N . PRO A 1 100 ? 17.469 16.428 -18.168 1.00 47.09 100 PRO A N 1
ATOM 772 C CA . PRO A 1 100 ? 18.903 16.222 -18.101 1.00 47.09 100 PRO A CA 1
ATOM 773 C C . PRO A 1 100 ? 19.327 16.645 -16.698 1.00 47.09 100 PRO A C 1
ATOM 775 O O . PRO A 1 100 ? 19.238 17.819 -16.345 1.00 47.09 100 PRO A O 1
ATOM 778 N N . VAL A 1 101 ? 19.708 15.678 -15.864 1.00 54.50 101 VAL A N 1
ATOM 779 C CA . VAL A 1 101 ? 20.458 15.977 -14.651 1.00 54.50 101 VAL A CA 1
ATOM 780 C C . VAL A 1 101 ? 21.732 16.631 -15.149 1.00 54.50 101 VAL A C 1
ATOM 782 O O . VAL A 1 101 ? 22.654 15.969 -15.623 1.00 54.50 101 VAL A O 1
ATOM 785 N N . GLU 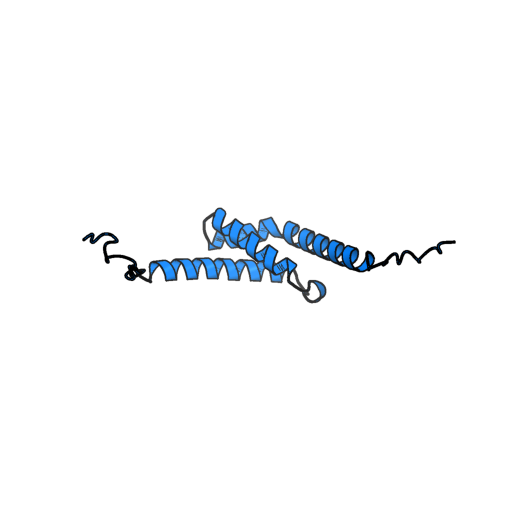A 1 102 ? 21.738 17.956 -15.122 1.00 59.25 102 GLU A N 1
ATOM 786 C CA . GLU A 1 102 ? 22.956 18.732 -15.208 1.00 59.25 102 GLU A CA 1
ATOM 787 C C . GLU A 1 102 ? 23.842 18.173 -14.096 1.00 59.25 102 GLU A C 1
ATOM 789 O O . GLU A 1 102 ? 23.393 18.116 -12.942 1.00 59.25 102 GLU A O 1
ATOM 794 N N . PRO A 1 103 ? 25.037 17.646 -14.408 1.00 54.28 103 PRO A N 1
ATOM 795 C CA . PRO A 1 103 ? 25.890 17.118 -13.371 1.00 54.28 103 PRO A CA 1
ATOM 796 C C . PRO A 1 103 ? 26.204 18.292 -12.453 1.00 54.28 103 PRO A C 1
ATOM 798 O O . PRO A 1 103 ? 26.932 19.207 -12.836 1.00 54.28 103 PRO A O 1
ATOM 801 N N . GLN A 1 104 ? 25.654 18.279 -11.238 1.00 58.88 104 GLN A N 1
ATOM 802 C CA . GLN A 1 104 ? 26.164 19.106 -10.157 1.00 58.88 104 GLN A CA 1
ATOM 803 C C . GLN A 1 104 ? 27.536 18.547 -9.776 1.00 58.88 104 GLN A C 1
ATOM 805 O O . GLN A 1 104 ? 27.721 17.934 -8.731 1.00 58.88 104 GLN A O 1
ATOM 810 N N . LEU A 1 105 ? 28.514 18.771 -10.651 1.00 55.22 105 LEU A N 1
ATOM 811 C CA . LEU A 1 105 ? 29.911 18.870 -10.285 1.00 55.22 105 LEU A CA 1
ATOM 812 C C . LEU A 1 105 ? 30.096 20.266 -9.682 1.00 55.22 105 LEU A C 1
ATOM 814 O O . LEU A 1 105 ? 30.768 21.131 -10.237 1.00 55.22 105 LEU A O 1
ATOM 818 N N . ALA A 1 106 ? 29.421 20.509 -8.560 1.00 55.50 106 ALA A N 1
ATOM 819 C CA . ALA A 1 106 ? 29.801 21.594 -7.683 1.00 55.50 106 ALA A CA 1
ATOM 820 C C . ALA A 1 106 ? 31.146 21.183 -7.084 1.00 55.50 106 ALA A C 1
ATOM 822 O O . ALA A 1 106 ? 31.200 20.327 -6.210 1.00 55.50 106 ALA A O 1
ATOM 823 N N . ASP A 1 107 ? 32.221 21.683 -7.690 1.00 60.97 107 ASP A N 1
ATOM 824 C CA . ASP A 1 107 ? 33.280 22.416 -6.996 1.00 60.97 107 ASP A CA 1
ATOM 825 C C . ASP A 1 107 ? 33.581 21.953 -5.556 1.00 60.97 107 ASP A C 1
ATOM 827 O O . ASP A 1 107 ? 33.585 22.727 -4.605 1.00 60.97 107 ASP A O 1
ATOM 831 N N . PHE A 1 108 ? 33.828 20.660 -5.367 1.00 56.78 108 PHE A N 1
ATOM 832 C CA . PHE A 1 108 ? 34.424 20.135 -4.146 1.00 56.78 108 PHE A CA 1
ATOM 833 C C . PHE A 1 108 ? 35.753 19.497 -4.514 1.00 56.78 108 PHE A C 1
ATOM 835 O O . PHE A 1 108 ? 35.883 18.281 -4.624 1.00 56.78 108 PHE A O 1
ATOM 842 N N . GLY A 1 109 ? 36.754 20.363 -4.673 1.00 61.22 109 GLY A N 1
ATOM 843 C CA . GLY A 1 109 ? 38.134 19.987 -4.407 1.00 61.22 109 GLY A CA 1
ATOM 844 C C . GLY A 1 109 ? 39.062 19.960 -5.609 1.00 61.22 109 GLY A C 1
ATOM 845 O O . GLY A 1 109 ? 39.675 18.930 -5.857 1.00 61.22 109 GLY A O 1
ATOM 846 N N . ASP A 1 110 ? 39.279 21.108 -6.256 1.00 62.78 110 ASP A N 1
ATOM 847 C CA . ASP A 1 110 ? 40.584 21.363 -6.883 1.00 62.78 110 ASP A CA 1
ATOM 848 C C . ASP A 1 110 ? 41.296 22.566 -6.251 1.00 62.78 110 ASP A C 1
ATOM 850 O O . ASP A 1 110 ? 41.739 23.510 -6.903 1.00 62.78 110 ASP A O 1
ATOM 854 N N . ARG A 1 111 ? 41.432 22.514 -4.919 1.00 63.56 111 ARG A N 1
ATOM 855 C CA . ARG A 1 111 ? 42.637 23.062 -4.297 1.00 63.56 111 ARG A CA 1
ATOM 856 C C . ARG A 1 111 ? 43.471 21.895 -3.769 1.00 63.56 111 ARG A C 1
ATOM 858 O O . ARG A 1 111 ? 43.028 21.240 -2.823 1.00 63.56 111 ARG A O 1
ATOM 865 N N . PRO A 1 112 ? 44.650 21.615 -4.351 1.00 67.06 112 PRO A N 1
ATOM 866 C CA . PRO A 1 112 ? 45.439 20.451 -3.976 1.00 67.06 112 PRO A CA 1
ATOM 867 C C . PRO A 1 112 ? 45.908 20.551 -2.512 1.00 67.06 112 PRO A C 1
ATOM 869 O O . PRO A 1 112 ? 46.348 21.620 -2.079 1.00 67.06 112 PRO A O 1
ATOM 872 N N . PRO A 1 113 ? 45.837 19.453 -1.733 1.00 71.00 113 PRO A N 1
ATOM 873 C CA . PRO A 1 113 ? 46.109 19.456 -0.292 1.00 71.00 113 PRO A CA 1
ATOM 874 C C . PRO A 1 113 ? 47.598 19.461 0.085 1.00 71.00 113 PRO A C 1
ATOM 876 O O . PRO A 1 113 ? 47.930 19.239 1.247 1.00 71.00 113 PRO A O 1
ATOM 879 N N . TRP A 1 114 ? 48.514 19.702 -0.850 1.00 74.12 114 TRP A N 1
ATOM 880 C CA . TRP A 1 114 ? 49.939 19.692 -0.542 1.00 74.12 114 TRP A CA 1
ATOM 881 C C . TRP A 1 114 ? 50.678 20.796 -1.318 1.00 74.12 114 TRP A C 1
ATOM 883 O O . TRP A 1 114 ? 50.997 20.673 -2.492 1.00 74.12 114 TRP A O 1
ATOM 893 N N . THR A 1 115 ? 50.972 21.901 -0.636 1.00 72.00 115 THR A N 1
ATOM 894 C CA . THR A 1 115 ? 52.120 22.764 -0.959 1.00 72.00 115 THR A CA 1
ATOM 895 C C . THR A 1 115 ? 52.991 22.901 0.291 1.00 72.00 115 THR A C 1
ATOM 897 O O . THR A 1 115 ? 52.771 23.812 1.088 1.00 72.00 115 THR A O 1
ATOM 900 N N . PRO A 1 116 ? 53.931 21.966 0.508 1.00 67.81 116 PRO A N 1
ATOM 901 C CA . PRO A 1 116 ? 55.141 22.166 1.304 1.00 67.81 116 PRO A CA 1
ATOM 902 C C . PRO A 1 116 ? 56.309 22.591 0.383 1.00 67.81 116 PRO A C 1
ATOM 904 O O . PRO A 1 116 ? 56.452 22.026 -0.699 1.00 67.81 116 PRO A O 1
ATOM 907 N N . HIS A 1 117 ? 57.193 23.539 0.704 1.00 61.47 117 HIS A N 1
ATOM 908 C CA . HIS A 1 117 ? 57.362 24.461 1.835 1.00 61.47 117 HIS A CA 1
ATOM 909 C C . HIS A 1 117 ? 57.860 25.805 1.291 1.00 61.47 117 HIS A C 1
ATOM 911 O O . HIS A 1 117 ? 58.627 25.772 0.300 1.00 61.47 117 HIS A O 1
#

Secondary structure (DSSP, 8-state):
-------------HHHHHHHHHHHHHHHHHHHHHHHHHHHHHHHHHSSHHHHHHHHHHHHHHHHTS-GGG-S-HHHHHHHHHHHHHHHHHHHHHHHHHS-----------S-S----

Radius of gyration: 25.83 Å; Cα contacts (8 Å, |Δi|>4): 54; chains: 1; bounding box: 74×34×81 Å

Mean predicted aligned error: 12.84 Å

Solvent-accessible surface area (backbone atoms only — not comparable to full-atom values): 7276 Å² total; per-residue (Å²): 136,84,81,87,73,82,78,78,76,78,83,68,71,63,69,62,52,50,54,51,50,54,51,49,50,52,52,47,52,54,48,61,72,43,42,71,59,47,39,54,54,21,27,71,69,64,73,39,67,66,66,16,52,52,44,50,52,55,43,50,59,52,52,76,74,45,69,65,93,77,50,92,50,62,69,61,50,53,49,49,51,36,51,52,50,32,52,50,52,54,50,52,53,50,52,59,71,74,42,79,77,71,79,82,77,69,87,80,75,91,70,80,96,74,84,85,132

pLDDT: mean 83.01, std 16.4, range [47.09, 98.75]

Foldseek 3Di:
DDDDDDPPPPPDPPPVVVVLVVVLVVLVVLLVVCVVVLLVLLCVLQVDNVRSVVLSVVLSVVSSVDPVVPDPDPNVVSNVSSNVSSVVVVVVVVVVVVDPPPPPPPDDDPPDPDDDD

Nearest PDB structures (foldseek):
  6tye-assembly1_F  TM=6.587E-01  e=7.578E-03  Mycobacterium tuberculosis
  6dvb-assembly1_F  TM=6.075E-01  e=1.343E-02  Mycobacterium tuberculosis H37Rv
  1h3l-assembly1_A  TM=7.428E-01  e=4.952E-01  Streptomyces coelicolor A3(2)

Sequence (117 aa):
MPATGPQTTTTEPALARSAGEDDMDAALGTFLAERTRLFRIAYRILGDVTGAEDVLQEVWLRWQLTQHAEVDDPTAFLATATTRLAVDVVRSARHRHEVPVEPQLADFGDRPPWTPH